Protein AF-A0A558CWA3-F1 (afdb_monomer)

Sequence (75 aa):
MRHKLAISIHVPPRRINEIVHGKRAITADTALRLARFFGTSEQFWVNLQARYDLERERDRIATELADIHPLDLAS

pLDDT: mean 92.0, std 9.29, range [55.47, 98.25]

Organism: NCBI:txid2053003

Structure (mmCIF, N/CA/C/O backbone):
data_AF-A0A558CWA3-F1
#
_entry.id   AF-A0A558CWA3-F1
#
loop_
_atom_site.group_PDB
_atom_site.id
_atom_site.type_symbol
_atom_site.label_atom_id
_atom_site.label_alt_id
_atom_site.label_comp_id
_atom_site.label_asym_id
_atom_site.label_entity_id
_atom_site.label_seq_id
_atom_site.pdbx_PDB_ins_code
_atom_site.Cartn_x
_atom_site.Cartn_y
_atom_site.Cartn_z
_atom_site.occupancy
_atom_site.B_iso_or_equiv
_atom_site.auth_seq_id
_atom_site.auth_comp_id
_atom_site.auth_asym_id
_atom_site.auth_atom_id
_atom_site.pdbx_PDB_model_num
ATOM 1 N N . MET A 1 1 ? 6.676 -14.082 -17.050 1.00 63.16 1 MET A N 1
ATOM 2 C CA . MET A 1 1 ? 5.812 -12.903 -16.795 1.00 63.16 1 MET A CA 1
ATOM 3 C C . MET A 1 1 ? 6.480 -11.862 -15.886 1.00 63.16 1 MET A C 1
ATOM 5 O O . MET A 1 1 ? 6.714 -10.758 -16.354 1.00 63.16 1 MET A O 1
ATOM 9 N N . ARG A 1 2 ? 6.881 -12.207 -14.648 1.00 65.06 2 ARG A N 1
ATOM 10 C CA . ARG A 1 2 ? 7.461 -11.260 -13.659 1.00 65.06 2 ARG A CA 1
ATOM 11 C C . ARG A 1 2 ? 8.723 -10.511 -14.131 1.00 65.06 2 ARG A C 1
ATOM 13 O O . ARG A 1 2 ? 8.855 -9.324 -13.869 1.00 65.06 2 ARG A O 1
ATOM 20 N N . HIS A 1 3 ? 9.622 -11.180 -14.861 1.00 67.06 3 HIS A N 1
ATOM 21 C CA . HIS A 1 3 ? 10.847 -10.563 -15.395 1.00 67.06 3 HIS A CA 1
ATOM 22 C C . HIS A 1 3 ? 10.556 -9.514 -16.486 1.00 67.06 3 HIS A C 1
ATOM 24 O O . HIS A 1 3 ? 11.125 -8.430 -16.455 1.00 67.06 3 HIS A O 1
ATOM 30 N N . LYS A 1 4 ? 9.607 -9.803 -17.393 1.00 73.94 4 LYS A N 1
ATOM 31 C CA . LYS A 1 4 ? 9.160 -8.857 -18.431 1.00 73.94 4 LYS A CA 1
ATOM 32 C C . LYS A 1 4 ? 8.524 -7.611 -17.803 1.00 73.94 4 LYS A C 1
ATOM 34 O O . LYS A 1 4 ? 8.915 -6.511 -18.154 1.00 73.94 4 LYS A O 1
ATOM 39 N N . LEU A 1 5 ? 7.641 -7.790 -16.812 1.00 77.62 5 LEU A N 1
ATOM 40 C CA . LEU A 1 5 ? 7.039 -6.680 -16.060 1.00 77.62 5 LEU A CA 1
ATOM 41 C C . LEU A 1 5 ? 8.103 -5.787 -15.403 1.00 77.62 5 LEU A C 1
ATOM 43 O O . LEU A 1 5 ? 8.056 -4.573 -15.548 1.00 77.62 5 LEU A O 1
ATOM 47 N N . ALA A 1 6 ? 9.074 -6.381 -14.705 1.00 75.00 6 ALA A N 1
ATOM 48 C CA . ALA A 1 6 ? 10.109 -5.623 -14.007 1.00 75.00 6 ALA A CA 1
ATOM 49 C C . ALA A 1 6 ? 10.953 -4.754 -14.954 1.00 75.00 6 ALA A C 1
ATOM 51 O O . ALA A 1 6 ? 11.173 -3.577 -14.670 1.00 75.00 6 ALA A O 1
ATOM 52 N N . ILE A 1 7 ? 11.357 -5.317 -16.099 1.00 77.81 7 ILE A N 1
ATOM 53 C CA . ILE A 1 7 ? 12.074 -4.584 -17.149 1.00 77.81 7 ILE A CA 1
ATOM 54 C C . ILE A 1 7 ? 11.200 -3.451 -17.692 1.00 77.81 7 ILE A C 1
ATOM 56 O O . ILE A 1 7 ? 11.647 -2.309 -17.742 1.00 77.81 7 ILE A O 1
ATOM 60 N N . SER A 1 8 ? 9.942 -3.737 -18.035 1.00 81.50 8 SER A N 1
ATOM 61 C CA . SER A 1 8 ? 9.037 -2.743 -18.618 1.00 81.50 8 SER A CA 1
ATOM 62 C C . SER A 1 8 ? 8.734 -1.563 -17.694 1.00 81.50 8 SER A C 1
ATOM 64 O O . SER A 1 8 ? 8.456 -0.470 -18.182 1.00 81.50 8 SER A O 1
ATOM 66 N N . ILE A 1 9 ? 8.815 -1.749 -16.374 1.00 86.62 9 ILE A N 1
ATOM 67 C CA . ILE A 1 9 ? 8.593 -0.668 -15.403 1.00 86.62 9 ILE A CA 1
ATOM 68 C C . ILE A 1 9 ? 9.885 -0.103 -14.795 1.00 86.62 9 ILE A C 1
ATOM 70 O O . ILE A 1 9 ? 9.835 0.704 -13.862 1.00 86.62 9 ILE A O 1
ATOM 74 N N . HIS A 1 10 ? 11.040 -0.483 -15.351 1.00 89.19 10 HIS A N 1
ATOM 75 C CA . HIS A 1 10 ? 12.368 0.001 -14.969 1.00 89.19 10 HIS A CA 1
ATOM 76 C C . HIS A 1 10 ? 12.692 -0.217 -13.481 1.00 89.19 10 HIS A C 1
ATOM 78 O O . HIS A 1 10 ? 13.196 0.679 -12.802 1.00 89.19 10 HIS A O 1
ATOM 84 N N . VAL A 1 11 ? 12.386 -1.406 -12.952 1.00 90.88 11 VAL A N 1
ATOM 85 C CA . VAL A 1 11 ? 12.754 -1.805 -11.583 1.00 90.88 11 VAL A CA 1
ATOM 86 C C . VAL A 1 11 ? 13.461 -3.161 -11.579 1.00 90.88 11 VAL A C 1
ATOM 88 O O . VAL A 1 11 ? 13.216 -3.989 -12.457 1.00 90.88 11 VAL A O 1
ATOM 91 N N . PRO A 1 12 ? 14.300 -3.458 -10.571 1.00 91.56 12 PRO A N 1
ATOM 92 C CA . PRO A 1 12 ? 14.918 -4.775 -10.462 1.00 91.56 12 PRO A CA 1
ATOM 93 C C . PRO A 1 12 ? 13.858 -5.893 -10.363 1.00 91.56 12 PRO A C 1
ATOM 95 O O . PRO A 1 12 ? 12.934 -5.767 -9.553 1.00 91.56 12 PRO A O 1
ATOM 98 N N . PRO A 1 13 ? 14.000 -7.031 -11.076 1.00 90.12 13 PRO A N 1
ATOM 99 C CA . PRO A 1 13 ? 13.071 -8.166 -10.984 1.00 90.12 13 PRO A CA 1
ATOM 100 C C . PRO A 1 13 ? 12.834 -8.681 -9.565 1.00 90.12 13 PRO A C 1
ATOM 102 O O . PRO A 1 13 ? 11.734 -9.128 -9.237 1.00 90.12 13 PRO A O 1
ATOM 105 N N . ARG A 1 14 ? 13.849 -8.563 -8.701 1.00 93.00 14 ARG A N 1
ATOM 106 C CA . ARG A 1 14 ? 13.749 -8.882 -7.276 1.00 93.00 14 ARG A CA 1
ATOM 107 C C . ARG A 1 14 ? 12.666 -8.062 -6.571 1.00 93.00 14 ARG A C 1
ATOM 109 O O . ARG A 1 14 ? 11.938 -8.628 -5.769 1.00 93.00 14 ARG A O 1
ATOM 116 N N . ARG A 1 15 ? 12.502 -6.777 -6.911 1.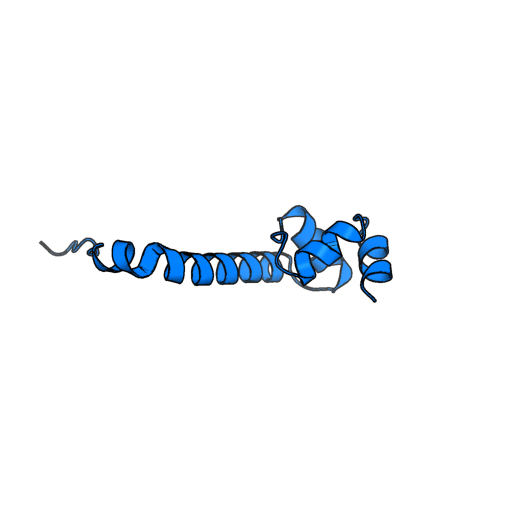00 93.81 15 ARG A N 1
ATOM 117 C CA . ARG A 1 15 ? 11.472 -5.908 -6.319 1.00 93.81 15 ARG A CA 1
ATOM 118 C C . ARG A 1 15 ? 10.073 -6.467 -6.580 1.00 93.81 15 ARG A C 1
ATOM 120 O O . ARG A 1 15 ? 9.299 -6.625 -5.646 1.00 93.81 15 ARG A O 1
ATOM 127 N N . ILE A 1 16 ? 9.779 -6.821 -7.833 1.00 93.12 16 ILE A N 1
ATOM 128 C CA . ILE A 1 16 ? 8.493 -7.427 -8.215 1.00 93.12 16 ILE A CA 1
ATOM 129 C C . ILE A 1 16 ? 8.305 -8.789 -7.554 1.00 93.12 16 ILE A C 1
ATOM 131 O O . ILE A 1 16 ? 7.209 -9.111 -7.111 1.00 93.12 16 ILE A O 1
ATOM 135 N N . ASN A 1 17 ? 9.368 -9.589 -7.462 1.00 91.81 17 ASN A N 1
ATOM 136 C CA . ASN A 1 17 ? 9.313 -10.874 -6.778 1.00 91.81 17 ASN A CA 1
ATOM 137 C C . ASN A 1 17 ? 8.958 -10.699 -5.290 1.00 91.81 17 ASN A C 1
ATOM 139 O O . ASN A 1 17 ? 8.058 -11.372 -4.803 1.00 91.81 17 ASN A O 1
ATOM 143 N N . GLU A 1 18 ? 9.601 -9.766 -4.591 1.00 95.44 18 GLU A N 1
ATOM 144 C CA . GLU A 1 18 ? 9.311 -9.480 -3.185 1.00 95.44 18 GLU A CA 1
ATOM 145 C C . GLU A 1 18 ? 7.876 -8.969 -2.987 1.00 95.44 18 GLU A C 1
ATOM 147 O O . GLU A 1 18 ? 7.215 -9.429 -2.062 1.00 95.44 18 GLU A O 1
ATOM 152 N N . ILE A 1 19 ? 7.367 -8.105 -3.874 1.00 94.25 19 ILE A N 1
ATOM 153 C CA . ILE A 1 19 ? 5.975 -7.617 -3.820 1.00 94.25 19 ILE A CA 1
ATOM 154 C C . ILE A 1 19 ? 4.979 -8.767 -4.008 1.00 94.25 19 ILE A C 1
ATOM 156 O O . ILE A 1 19 ? 4.059 -8.921 -3.214 1.00 94.25 19 ILE A O 1
ATOM 160 N N . VAL A 1 20 ? 5.185 -9.622 -5.016 1.00 91.44 20 VAL A N 1
ATOM 161 C CA . VAL A 1 20 ? 4.294 -10.766 -5.295 1.00 91.44 20 VAL A CA 1
ATOM 162 C C . VAL A 1 20 ? 4.245 -11.764 -4.132 1.00 91.44 20 VAL A C 1
ATOM 164 O O . VAL A 1 20 ? 3.227 -12.418 -3.943 1.00 91.44 20 VAL A O 1
ATOM 167 N N . HIS A 1 21 ? 5.318 -11.880 -3.345 1.00 93.62 21 HIS A N 1
ATOM 168 C CA . HIS A 1 21 ? 5.352 -12.740 -2.156 1.00 93.62 21 HIS A CA 1
ATOM 169 C C . HIS A 1 21 ? 5.038 -11.989 -0.852 1.00 93.62 21 HIS A C 1
ATOM 171 O O . HIS A 1 21 ? 5.324 -12.516 0.220 1.00 93.62 21 HIS A O 1
ATOM 177 N N . GLY A 1 22 ? 4.535 -10.750 -0.916 1.00 92.25 22 GLY A N 1
ATOM 178 C CA . GLY A 1 22 ? 4.202 -9.950 0.270 1.00 92.25 22 GLY A CA 1
ATOM 179 C C . GLY A 1 22 ? 5.403 -9.568 1.147 1.00 92.25 22 GLY A C 1
ATOM 180 O O . GLY A 1 22 ? 5.233 -9.120 2.275 1.00 92.25 22 GLY A O 1
ATOM 181 N N . LYS A 1 23 ? 6.636 -9.734 0.649 1.00 95.44 23 LYS A N 1
ATOM 182 C CA . LYS A 1 23 ? 7.886 -9.415 1.365 1.00 95.44 23 LYS A CA 1
ATOM 183 C C . LYS A 1 23 ? 8.274 -7.940 1.259 1.00 95.44 23 LYS A C 1
ATOM 185 O O . LYS A 1 23 ? 9.192 -7.497 1.943 1.00 95.44 23 LYS A O 1
ATOM 190 N N . ARG A 1 24 ? 7.625 -7.192 0.366 1.00 96.12 24 ARG A N 1
ATOM 191 C CA . ARG A 1 24 ? 7.845 -5.760 0.152 1.00 96.12 24 ARG A CA 1
ATOM 192 C C . ARG A 1 24 ? 6.514 -5.076 -0.13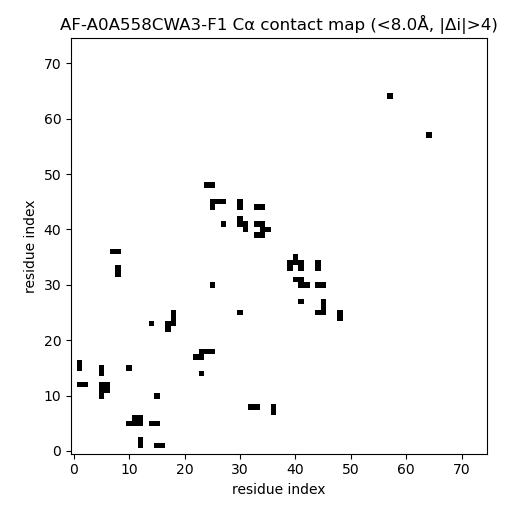1 1.00 96.12 24 ARG A C 1
ATOM 194 O O . ARG A 1 24 ? 5.777 -5.524 -1.003 1.00 96.12 24 ARG A O 1
ATOM 201 N N . ALA A 1 25 ? 6.271 -3.967 0.558 1.00 97.06 25 ALA A N 1
ATOM 202 C CA . ALA A 1 25 ? 5.123 -3.105 0.317 1.00 97.06 25 ALA A CA 1
ATOM 203 C C . ALA A 1 25 ? 5.234 -2.348 -1.018 1.00 97.06 25 ALA A C 1
ATOM 205 O O . ALA A 1 25 ? 6.329 -2.013 -1.488 1.00 97.06 25 ALA A O 1
ATOM 206 N N . ILE A 1 26 ? 4.086 -2.033 -1.608 1.00 97.38 26 ILE A N 1
ATOM 207 C CA . ILE A 1 26 ? 3.976 -1.132 -2.750 1.00 97.38 26 ILE A CA 1
ATOM 208 C C . ILE A 1 26 ? 4.160 0.307 -2.257 1.00 97.38 26 ILE A C 1
ATOM 210 O O . ILE A 1 26 ? 3.334 0.850 -1.534 1.00 97.38 26 ILE A O 1
ATOM 214 N N . THR A 1 27 ? 5.256 0.939 -2.671 1.00 96.94 27 THR A N 1
ATOM 215 C CA . THR A 1 27 ? 5.517 2.365 -2.423 1.00 96.94 27 THR A CA 1
ATOM 216 C C . THR A 1 27 ? 4.838 3.250 -3.470 1.00 96.94 27 THR A C 1
ATOM 218 O O . THR A 1 27 ? 4.469 2.763 -4.539 1.00 96.94 27 THR A O 1
ATOM 221 N N . ALA A 1 28 ? 4.771 4.567 -3.237 1.00 97.44 28 ALA A N 1
ATOM 222 C CA . ALA A 1 28 ? 4.277 5.530 -4.229 1.00 97.44 28 ALA A CA 1
ATOM 223 C C . ALA A 1 28 ? 5.033 5.457 -5.579 1.00 97.44 28 ALA A C 1
ATOM 225 O O . ALA A 1 28 ? 4.399 5.408 -6.630 1.00 97.44 28 ALA A O 1
ATOM 226 N N . ASP A 1 29 ? 6.373 5.344 -5.568 1.00 97.12 29 ASP A N 1
ATOM 227 C CA . ASP A 1 29 ? 7.185 5.117 -6.788 1.00 97.12 29 ASP A CA 1
ATOM 228 C C . ASP A 1 29 ? 6.731 3.860 -7.543 1.00 97.12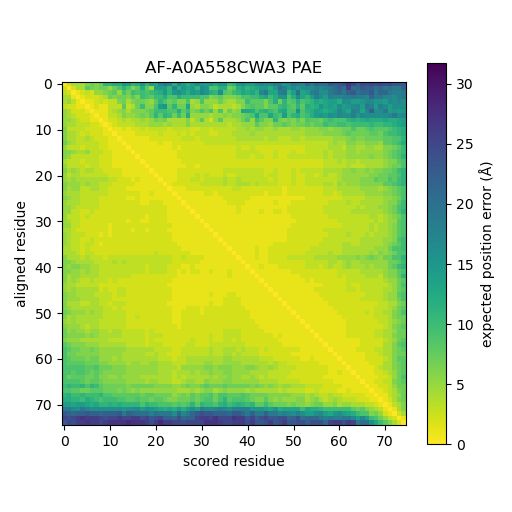 29 ASP A C 1
ATOM 230 O O . ASP A 1 29 ? 6.578 3.865 -8.763 1.00 97.12 29 ASP A O 1
ATOM 234 N N . THR A 1 30 ? 6.476 2.775 -6.812 1.00 96.56 30 THR A N 1
ATOM 235 C CA . THR A 1 30 ? 6.034 1.518 -7.417 1.00 96.56 30 THR A CA 1
ATOM 236 C C . THR A 1 30 ? 4.605 1.636 -7.954 1.00 96.56 30 THR A C 1
ATOM 238 O O . THR A 1 30 ? 4.336 1.154 -9.052 1.00 96.56 30 THR A O 1
ATOM 241 N N . ALA A 1 31 ? 3.711 2.315 -7.234 1.00 97.62 31 ALA A N 1
ATOM 242 C CA . ALA A 1 31 ? 2.337 2.567 -7.656 1.00 97.62 31 ALA A CA 1
ATOM 243 C C . ALA A 1 31 ? 2.273 3.367 -8.966 1.00 97.62 31 ALA A C 1
ATOM 245 O O . ALA A 1 31 ? 1.584 2.943 -9.890 1.00 97.62 31 ALA A O 1
ATOM 246 N N . LEU A 1 32 ? 3.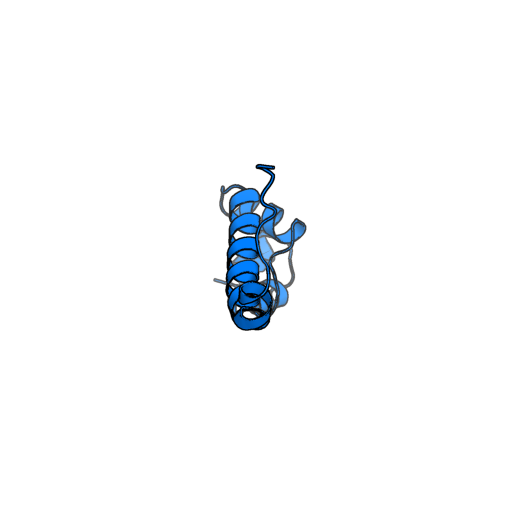046 4.453 -9.095 1.00 98.12 32 LEU A N 1
ATOM 247 C CA . LEU A 1 32 ? 3.127 5.256 -10.326 1.00 98.12 32 LEU A CA 1
ATOM 248 C C . LEU A 1 32 ? 3.602 4.424 -11.526 1.00 98.12 32 LEU A C 1
ATOM 250 O O . LEU A 1 32 ? 3.056 4.514 -12.627 1.00 98.12 32 LEU A O 1
ATOM 254 N N . ARG A 1 33 ? 4.605 3.567 -11.311 1.00 96.88 33 ARG A N 1
ATOM 255 C CA . ARG A 1 33 ? 5.153 2.675 -12.342 1.00 96.88 33 ARG A CA 1
ATOM 256 C C . ARG A 1 33 ? 4.151 1.617 -12.794 1.00 96.88 33 ARG A C 1
ATOM 258 O O . ARG A 1 33 ? 4.004 1.386 -13.993 1.00 96.88 33 ARG A O 1
ATOM 265 N N . LEU A 1 34 ? 3.465 0.980 -11.846 1.00 95.81 34 LEU A N 1
ATOM 266 C CA . LEU A 1 34 ? 2.436 -0.017 -12.135 1.00 95.81 34 LEU A CA 1
ATOM 267 C C . LEU A 1 34 ? 1.227 0.623 -12.827 1.00 95.81 34 LEU A C 1
ATOM 269 O O . LEU A 1 34 ? 0.752 0.078 -13.818 1.00 95.81 34 LEU A O 1
ATOM 273 N N . ALA A 1 35 ? 0.790 1.797 -12.369 1.00 96.81 35 ALA A N 1
ATOM 274 C CA . ALA A 1 35 ? -0.284 2.577 -12.979 1.00 96.81 35 ALA A CA 1
ATOM 275 C C . ALA A 1 35 ? 0.006 2.893 -14.448 1.00 96.81 35 ALA A C 1
ATOM 277 O O . ALA A 1 35 ? -0.784 2.555 -15.332 1.00 96.81 35 ALA A O 1
ATOM 278 N N . ARG A 1 36 ? 1.197 3.440 -14.729 1.00 96.56 36 ARG A N 1
ATOM 279 C CA . ARG A 1 36 ? 1.630 3.743 -16.097 1.00 96.56 36 ARG A CA 1
ATOM 280 C C . ARG A 1 36 ? 1.682 2.502 -16.987 1.00 96.56 36 ARG A C 1
ATOM 282 O O . ARG A 1 36 ? 1.347 2.599 -18.163 1.00 96.56 36 ARG A O 1
ATOM 289 N N . PHE A 1 37 ? 2.121 1.365 -16.450 1.00 93.81 37 PHE A N 1
ATOM 290 C CA . PHE A 1 37 ? 2.268 0.129 -17.218 1.00 93.81 37 PHE A CA 1
ATOM 291 C C . PHE A 1 37 ? 0.938 -0.581 -17.489 1.00 93.81 37 PHE A C 1
ATOM 293 O O . PHE A 1 37 ? 0.727 -1.073 -18.593 1.00 93.81 37 PHE A O 1
ATOM 300 N N . PHE A 1 38 ? 0.049 -0.639 -16.498 1.00 94.50 38 PHE A N 1
ATOM 301 C CA . PHE A 1 38 ? -1.223 -1.359 -16.592 1.00 94.50 38 PHE A CA 1
ATOM 302 C C . PHE A 1 38 ? -2.401 -0.489 -17.046 1.00 94.50 38 PHE A C 1
ATOM 304 O O . PHE A 1 38 ? -3.491 -1.017 -17.237 1.00 94.50 38 PHE A O 1
ATOM 311 N N . GLY A 1 39 ? -2.207 0.823 -17.219 1.00 96.38 39 GLY A N 1
ATOM 312 C CA . GLY A 1 39 ? -3.294 1.743 -17.564 1.00 96.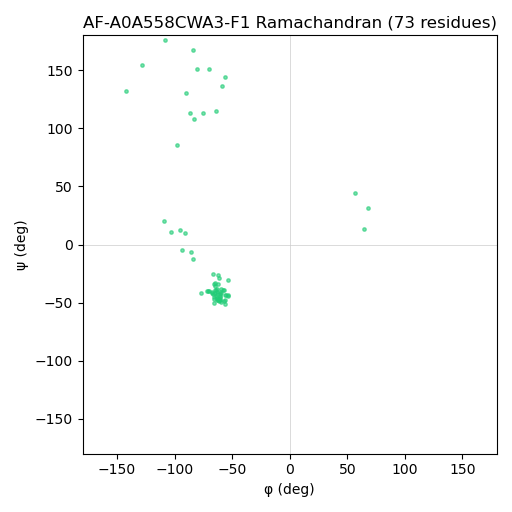38 39 GLY A CA 1
ATOM 313 C C . GLY A 1 39 ? -4.312 1.902 -16.432 1.00 96.38 39 GLY A C 1
ATOM 314 O O . GLY A 1 39 ? -5.498 2.082 -16.687 1.00 96.38 39 GLY A O 1
ATOM 315 N N . THR A 1 40 ? -3.858 1.793 -15.182 1.00 97.75 40 THR A N 1
ATOM 316 C CA . THR A 1 40 ? -4.689 1.948 -13.976 1.00 97.75 40 THR A CA 1
ATOM 317 C C . THR A 1 40 ? -4.340 3.258 -13.269 1.00 97.75 40 THR A C 1
ATOM 319 O O . THR A 1 40 ? -3.385 3.930 -13.648 1.00 97.75 40 THR A O 1
ATOM 322 N N . SER A 1 41 ? -5.056 3.607 -12.197 1.00 98.06 41 SER A N 1
ATOM 323 C CA . SER A 1 41 ? -4.638 4.706 -11.319 1.00 98.06 41 SER A CA 1
ATOM 324 C C . SER A 1 41 ? -3.561 4.261 -10.326 1.00 98.06 41 SER A C 1
ATOM 326 O O . SER A 1 41 ? -3.502 3.102 -9.912 1.00 98.06 41 SER A O 1
ATOM 328 N N . GLU A 1 42 ? -2.706 5.186 -9.908 1.00 97.44 42 GLU A N 1
ATOM 329 C CA . GLU A 1 42 ? -1.762 5.015 -8.803 1.00 97.44 42 GLU A CA 1
ATOM 330 C C . GLU A 1 42 ? -2.498 4.863 -7.468 1.00 97.44 42 GLU A C 1
ATOM 332 O O . GLU A 1 42 ? -2.102 4.052 -6.628 1.00 97.44 42 GLU A O 1
ATOM 337 N N . GLN A 1 43 ? -3.634 5.554 -7.316 1.00 98.25 43 GLN A N 1
ATOM 338 C CA . GLN A 1 43 ? -4.479 5.466 -6.129 1.00 98.25 43 GLN A CA 1
ATOM 339 C C . GLN A 1 43 ? -5.029 4.051 -5.922 1.00 98.25 43 GLN A C 1
ATOM 341 O O 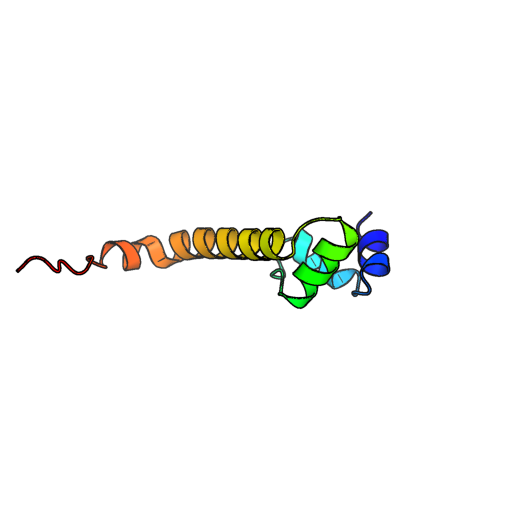. GLN A 1 43 ? -5.154 3.609 -4.784 1.00 98.25 43 GLN A O 1
ATOM 346 N N . PHE A 1 44 ? -5.314 3.307 -6.999 1.00 97.75 44 PHE A N 1
ATOM 347 C CA . PHE A 1 44 ? -5.707 1.899 -6.903 1.00 97.75 44 PHE A CA 1
ATOM 348 C C . PHE A 1 44 ? -4.652 1.073 -6.151 1.00 97.75 44 PHE A C 1
ATOM 350 O O . PHE A 1 44 ? -4.982 0.346 -5.215 1.00 97.75 44 PHE A O 1
ATOM 357 N N . TRP A 1 45 ? -3.378 1.233 -6.515 1.00 97.75 45 TRP A N 1
ATOM 358 C CA . TRP A 1 45 ? -2.268 0.497 -5.911 1.00 97.75 45 TRP A CA 1
ATOM 359 C C . TRP A 1 45 ? -1.978 0.939 -4.475 1.00 97.75 45 TRP A C 1
ATOM 361 O O . TRP A 1 45 ? -1.738 0.094 -3.614 1.00 97.75 45 TRP A O 1
ATOM 371 N N . VAL A 1 46 ? -2.042 2.244 -4.199 1.00 97.88 46 VAL A N 1
ATOM 372 C CA . VAL A 1 46 ? -1.883 2.779 -2.836 1.00 97.88 46 VAL A CA 1
ATOM 373 C C . VAL A 1 46 ? -3.007 2.289 -1.927 1.00 97.88 46 VAL A C 1
ATOM 375 O O . VAL A 1 46 ? -2.743 1.823 -0.823 1.00 97.88 46 VAL A O 1
ATOM 378 N N . ASN A 1 47 ? -4.254 2.318 -2.399 1.00 98.00 47 ASN A N 1
ATOM 379 C CA . ASN A 1 47 ? -5.398 1.837 -1.628 1.00 98.00 47 ASN A CA 1
ATOM 380 C C . ASN A 1 47 ? -5.317 0.328 -1.373 1.00 98.00 47 ASN A C 1
ATOM 382 O O . ASN A 1 47 ? -5.713 -0.124 -0.302 1.00 98.00 47 ASN A O 1
ATOM 386 N N . LEU A 1 48 ? -4.805 -0.453 -2.330 1.00 97.00 48 LEU A N 1
ATOM 387 C CA . LEU A 1 48 ? -4.562 -1.882 -2.136 1.00 97.00 48 LEU A CA 1
ATOM 388 C C . LEU A 1 48 ? -3.557 -2.123 -1.002 1.00 97.00 48 LEU A C 1
ATOM 390 O O . LEU A 1 48 ? -3.829 -2.930 -0.116 1.00 97.00 48 LEU A O 1
ATOM 394 N N . GLN A 1 49 ? -2.434 -1.398 -1.007 1.00 97.75 49 GLN A N 1
ATOM 395 C CA . GLN A 1 49 ? -1.427 -1.496 0.050 1.00 97.75 49 GLN A CA 1
ATOM 396 C C . GLN A 1 49 ? -1.998 -1.074 1.409 1.00 97.75 49 GLN A C 1
ATOM 398 O O . GLN A 1 49 ? -1.880 -1.819 2.375 1.00 97.75 49 GLN A O 1
ATOM 403 N N . ALA A 1 50 ? -2.689 0.067 1.463 1.00 97.88 50 ALA A N 1
ATOM 404 C CA . ALA A 1 50 ? -3.287 0.575 2.693 1.00 97.88 50 A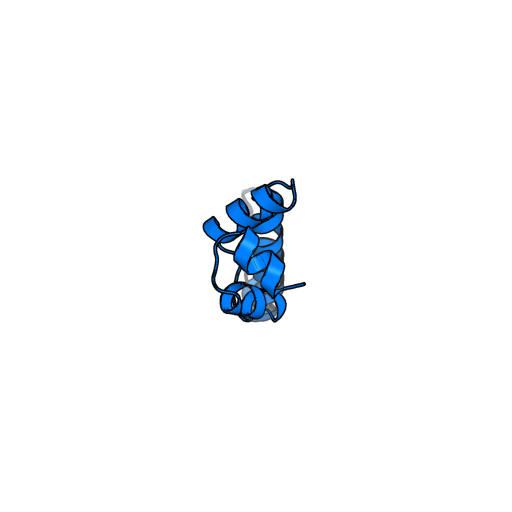LA A CA 1
ATOM 405 C C . ALA A 1 50 ? -4.320 -0.397 3.282 1.00 97.88 50 ALA A C 1
ATOM 407 O O . ALA A 1 50 ? -4.343 -0.601 4.489 1.00 97.88 50 ALA A O 1
ATOM 408 N N . ARG A 1 51 ? -5.158 -1.031 2.448 1.00 97.81 51 ARG A N 1
ATOM 409 C CA . ARG A 1 51 ? -6.123 -2.045 2.909 1.00 97.81 51 ARG A CA 1
ATOM 410 C C . ARG A 1 51 ? -5.427 -3.252 3.527 1.00 97.81 51 ARG A C 1
ATOM 412 O O . ARG A 1 51 ? -5.819 -3.662 4.611 1.00 97.81 51 ARG A O 1
ATOM 419 N N . TYR A 1 52 ? -4.400 -3.777 2.860 1.00 96.06 52 TYR A N 1
ATOM 420 C CA . TYR A 1 52 ? -3.615 -4.897 3.377 1.00 96.06 52 TYR A CA 1
ATOM 421 C C . TYR A 1 52 ? -2.944 -4.552 4.713 1.00 96.06 52 TYR A C 1
ATOM 423 O O . TYR A 1 52 ? -3.013 -5.333 5.659 1.00 96.06 52 TYR A O 1
ATOM 431 N N . ASP A 1 53 ? -2.334 -3.368 4.808 1.00 96.56 53 ASP A N 1
ATOM 432 C CA . ASP A 1 53 ? -1.674 -2.920 6.036 1.00 96.56 53 ASP A CA 1
ATOM 433 C C . ASP A 1 53 ? -2.686 -2.724 7.173 1.00 96.56 53 ASP A C 1
ATOM 435 O O . ASP A 1 53 ? -2.432 -3.161 8.292 1.00 96.56 53 ASP A O 1
ATOM 439 N N . LEU A 1 54 ? -3.856 -2.143 6.886 1.00 98.06 54 LEU A N 1
ATOM 440 C CA . LEU A 1 54 ? -4.939 -1.975 7.858 1.00 98.06 54 LEU A CA 1
ATOM 441 C C . LEU A 1 54 ? -5.500 -3.308 8.359 1.00 98.06 54 LEU A C 1
ATOM 443 O O . LEU A 1 54 ? -5.786 -3.422 9.544 1.00 98.06 54 LEU A O 1
ATOM 447 N N . GLU A 1 55 ? -5.700 -4.288 7.480 1.00 97.06 55 GLU A N 1
ATOM 448 C CA . GLU A 1 55 ? -6.203 -5.615 7.854 1.00 97.06 55 GLU A CA 1
ATOM 449 C C . GLU A 1 55 ? -5.194 -6.343 8.743 1.00 97.06 55 GLU A C 1
ATOM 451 O O . GLU A 1 55 ? -5.519 -6.747 9.857 1.00 97.06 55 GLU A O 1
ATOM 456 N N . ARG A 1 56 ? -3.931 -6.396 8.308 1.00 96.44 56 ARG A N 1
ATOM 457 C CA . ARG A 1 56 ? -2.856 -7.026 9.075 1.00 96.44 56 ARG A CA 1
ATOM 458 C C . ARG A 1 56 ? -2.648 -6.363 10.435 1.00 96.44 56 ARG A C 1
ATOM 460 O O . ARG A 1 56 ? -2.403 -7.049 11.425 1.00 96.44 56 ARG A O 1
ATOM 467 N N . GLU A 1 57 ? -2.687 -5.036 10.479 1.00 97.81 57 GLU A N 1
ATOM 468 C CA . GLU A 1 57 ? -2.479 -4.301 11.719 1.00 97.81 57 GLU A CA 1
ATOM 469 C C . GLU A 1 57 ? -3.675 -4.445 12.654 1.00 97.81 57 GLU A C 1
ATOM 471 O O . GLU A 1 57 ? -3.480 -4.682 13.840 1.00 97.81 57 GLU A O 1
ATOM 476 N N . ARG A 1 58 ? -4.904 -4.415 12.124 1.00 97.69 58 ARG A N 1
ATOM 477 C CA . ARG A 1 58 ? -6.123 -4.675 12.900 1.00 97.69 58 ARG A CA 1
ATOM 478 C C . ARG A 1 5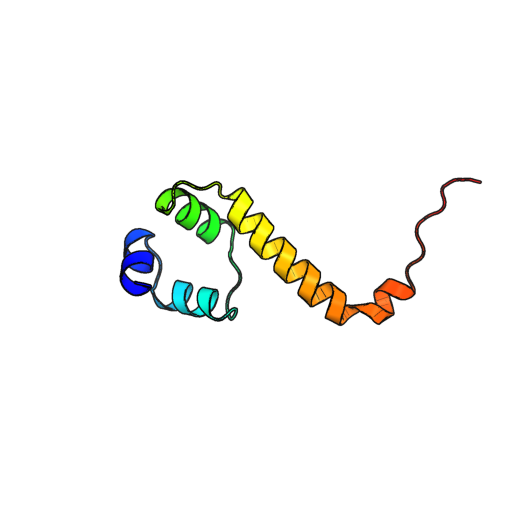8 ? -6.048 -6.008 13.633 1.00 97.69 58 ARG A C 1
ATOM 480 O O . ARG A 1 58 ? -6.378 -6.041 14.812 1.00 97.69 58 ARG A O 1
ATOM 487 N N . ASP A 1 59 ? -5.577 -7.062 12.972 1.00 96.94 59 ASP A N 1
ATOM 488 C CA . ASP A 1 59 ? -5.391 -8.367 13.613 1.00 96.94 59 ASP A CA 1
ATOM 489 C C . ASP A 1 59 ? -4.316 -8.315 14.707 1.00 96.94 59 ASP A C 1
ATOM 491 O O . ASP A 1 59 ? -4.467 -8.917 15.770 1.00 96.94 59 ASP A O 1
ATOM 495 N N . ARG A 1 60 ? -3.230 -7.568 14.473 1.00 98.06 60 ARG A N 1
ATOM 496 C CA . ARG A 1 60 ? -2.108 -7.439 15.412 1.00 98.06 60 ARG A CA 1
ATOM 497 C C . ARG A 1 60 ? -2.490 -6.697 16.694 1.00 98.06 60 ARG A C 1
ATOM 499 O O . ARG A 1 60 ? -2.028 -7.088 17.762 1.00 98.06 60 ARG A O 1
ATOM 506 N N . ILE A 1 61 ? -3.276 -5.627 16.580 1.00 97.56 61 ILE A N 1
ATOM 507 C CA . ILE A 1 61 ? -3.637 -4.738 17.697 1.00 97.56 61 ILE A CA 1
ATOM 508 C C . ILE A 1 61 ? -5.106 -4.876 18.115 1.00 97.56 61 ILE A C 1
ATOM 510 O O . ILE A 1 61 ? -5.651 -3.978 18.748 1.00 97.56 61 ILE A O 1
ATOM 514 N N . ALA A 1 62 ? -5.762 -5.991 17.774 1.00 96.88 62 ALA A N 1
ATOM 515 C CA . ALA A 1 62 ? -7.197 -6.186 17.994 1.00 96.88 62 ALA A CA 1
ATOM 516 C C . ALA A 1 62 ? -7.622 -5.953 19.454 1.00 96.88 62 ALA A C 1
ATOM 518 O O . ALA A 1 62 ? -8.625 -5.286 19.700 1.00 96.88 62 ALA A O 1
ATOM 519 N N . THR A 1 63 ? -6.845 -6.466 20.413 1.00 96.38 63 THR A N 1
ATOM 520 C CA . THR A 1 63 ? -7.108 -6.281 21.848 1.00 96.38 63 THR A CA 1
ATOM 521 C C . THR A 1 63 ? -6.969 -4.818 22.263 1.00 96.38 63 THR A C 1
ATOM 523 O O . THR A 1 63 ? -7.865 -4.287 22.900 1.00 96.38 63 THR A O 1
ATOM 526 N N . GLU A 1 64 ? -5.893 -4.145 21.845 1.00 96.50 64 GLU A N 1
ATOM 527 C CA . GLU A 1 64 ? -5.661 -2.728 22.164 1.00 96.50 64 GLU A CA 1
ATOM 528 C C . GLU A 1 64 ? -6.755 -1.831 21.565 1.00 96.50 64 GLU A C 1
ATOM 530 O O . GLU A 1 64 ? -7.210 -0.893 22.211 1.00 96.50 64 GLU A O 1
ATOM 535 N N . LEU A 1 65 ? -7.221 -2.133 20.346 1.00 96.06 65 LEU A N 1
ATOM 536 C CA . LEU A 1 65 ? -8.322 -1.409 19.705 1.00 96.06 65 LEU A CA 1
ATOM 537 C C . LEU A 1 65 ? -9.653 -1.569 20.447 1.00 96.06 65 LEU A C 1
ATOM 539 O O . LEU A 1 65 ? -10.455 -0.637 20.426 1.00 96.06 65 LEU A O 1
ATOM 543 N N . ALA A 1 66 ? -9.907 -2.721 21.076 1.00 95.44 66 ALA A N 1
ATOM 544 C CA . ALA A 1 66 ? -11.144 -2.967 21.820 1.00 95.44 66 ALA A CA 1
ATOM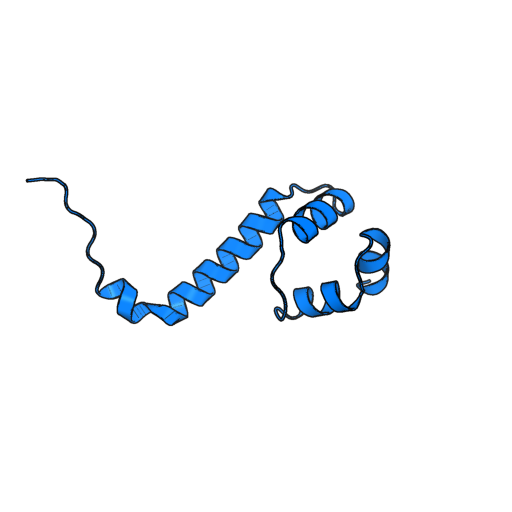 545 C C . ALA A 1 66 ? -11.269 -2.079 23.071 1.00 95.44 66 ALA A C 1
ATOM 547 O O . ALA A 1 66 ? -12.385 -1.766 23.486 1.00 95.44 66 ALA A O 1
ATOM 548 N N . ASP A 1 67 ? -10.136 -1.633 23.617 1.00 96.38 67 ASP A N 1
ATOM 549 C CA . ASP A 1 67 ? -10.069 -0.762 24.793 1.00 96.38 67 ASP A CA 1
ATOM 550 C C . ASP A 1 67 ? -10.187 0.736 24.436 1.00 96.38 67 ASP A C 1
ATOM 552 O O . ASP A 1 67 ? -10.281 1.590 25.321 1.00 96.38 67 ASP A O 1
ATOM 556 N N . ILE A 1 68 ? -10.193 1.093 23.144 1.00 95.06 68 ILE A N 1
ATOM 557 C CA . ILE A 1 68 ? -10.345 2.482 22.695 1.00 95.06 68 ILE A CA 1
ATOM 558 C C . ILE A 1 68 ? -11.829 2.826 22.578 1.00 95.06 68 ILE A C 1
ATOM 560 O O . ILE A 1 68 ? -12.539 2.357 21.686 1.00 95.06 68 ILE A O 1
ATOM 564 N N . HIS A 1 69 ? -12.290 3.730 23.439 1.00 93.06 69 HIS A N 1
ATOM 565 C CA . HIS A 1 69 ? -13.644 4.269 23.375 1.00 93.06 69 HIS A CA 1
ATOM 566 C C . HIS A 1 69 ? -13.696 5.530 22.496 1.00 93.06 69 HIS A C 1
ATOM 568 O O . HIS A 1 69 ? -12.880 6.438 22.685 1.00 93.06 69 HIS A O 1
ATOM 574 N N . PRO A 1 70 ? -14.637 5.620 21.537 1.00 92.75 70 PRO A N 1
ATOM 575 C CA . PRO A 1 70 ? -14.849 6.836 20.763 1.00 92.75 70 PRO A CA 1
ATOM 576 C C . PRO A 1 70 ? -15.137 8.031 21.670 1.00 92.75 70 PRO A C 1
ATOM 578 O O . PRO A 1 70 ? -15.814 7.899 22.689 1.00 92.75 70 PRO A O 1
ATOM 581 N N . LEU A 1 71 ? -14.651 9.206 21.274 1.00 92.62 71 LEU A N 1
ATOM 582 C CA . LEU A 1 71 ? -15.009 10.449 21.946 1.00 92.62 71 LEU A CA 1
ATOM 583 C C . LEU A 1 71 ? -16.511 10.691 21.775 1.00 92.62 71 LEU A C 1
ATOM 585 O O . LEU A 1 71 ? -16.976 10.914 20.656 1.00 92.62 71 LEU A O 1
ATOM 589 N N . ASP A 1 72 ? -17.250 10.660 22.880 1.00 88.19 72 ASP A N 1
ATOM 590 C CA . ASP A 1 72 ? -18.632 11.119 22.911 1.00 88.19 72 ASP A CA 1
ATOM 591 C C . ASP A 1 72 ? -18.631 12.641 23.095 1.00 88.19 72 ASP A C 1
ATOM 593 O O . ASP A 1 72 ? -18.239 13.156 24.142 1.00 88.19 72 ASP A O 1
ATOM 597 N N . LEU A 1 73 ? -18.984 13.373 22.036 1.00 79.69 73 LEU A N 1
ATOM 598 C CA . LEU A 1 73 ? -19.039 14.839 22.042 1.00 79.69 73 LEU A CA 1
ATOM 599 C C . LEU A 1 73 ? -20.427 15.372 22.437 1.00 79.69 73 LEU A C 1
ATOM 601 O O . LEU A 1 73 ? -20.681 16.567 22.293 1.00 79.69 73 LEU A O 1
ATOM 605 N N . ALA A 1 74 ? -21.328 14.511 22.916 1.00 71.19 74 ALA A N 1
ATOM 606 C CA . ALA A 1 74 ? -22.627 14.912 23.439 1.00 71.19 74 ALA A CA 1
ATOM 607 C C . ALA A 1 74 ? -22.591 15.001 24.975 1.00 71.19 74 ALA A C 1
ATOM 609 O O . ALA A 1 74 ? -22.936 14.060 25.688 1.00 71.19 74 ALA A O 1
ATOM 610 N N . SER A 1 75 ? -22.175 16.149 25.506 1.00 55.47 75 SER A N 1
ATOM 611 C CA . SER A 1 75 ? -22.426 16.564 26.896 1.00 55.47 75 SER A CA 1
ATOM 612 C C . SER A 1 75 ? -22.560 18.075 26.971 1.00 55.47 75 SER A C 1
ATOM 614 O O . SER A 1 75 ? -21.669 18.763 26.423 1.00 55.47 75 SER A O 1
#

Mean predicted aligned error: 4.9 Å

Nearest PDB structures (foldseek):
  3trb-assembly1_A  TM=9.575E-01  e=6.586E-06  Coxiella burnetii
  7csy-assembly1_A  TM=9.338E-01  e=1.384E-05  Pseudomonas aeruginosa PAO1
  6lb3-assembly2_H  TM=9.357E-01  e=6.924E-05  Pseudomonas aeruginosa PAO1
  6f8s-assembly1_C  TM=8.627E-01  e=6.508E-05  Pseudomonas putida
  6f8h-assembly2_C-3  TM=9.147E-01  e=1.136E-04  Pseudomonas putida

Secondary structure (DSSP, 8-state):
-HHHHHHHTTS-HHHHHHHHTTSS---HHHHHHHHHHHT--HHHHHHHHHHHHHHHHHHHTHHHHHT--------

Foldseek 3Di:
DLCVLCVQLVHPSVQSVCVVVVNDAQDLSNLVSCCVVVVHHSVVRVVVRVVVVCVVVCVVCVVVVVPDDDDDPPD

InterPro domains:
  IPR001387 Cro/C1-type, helix-turn-helix domain [PF01381] (9-44)
  IPR001387 Cro/C1-type, helix-turn-helix domain [PS50943] (5-45)
  IPR001387 Cro/C1-type, helix-turn-helix domain [cd00093] (4-45)
  IPR010982 Lambda repressor-like, DNA-binding domain superfamily [G3DSA:1.10.260.40] (2-75)
  IPR010982 Lambda repressor-like, DNA-binding domain superfamily [SSF47413] (4-68)
  IPR013430 Toxin-antitoxin system, antidote protein, HigA [PTHR36924] (3-61)
  IPR013430 Toxin-antitoxin system, antidote protein, HigA [TIGR02607] (3-58)

Radius of gyration: 17.46 Å; Cα contacts (8 Å, |Δi|>4): 45; chains: 1; bounding box: 38×30×46 Å

Solvent-accessible surface area (backbone atoms only — not comparable to full-atom values): 4459 Å² total; per-residue (Å²): 110,68,61,60,53,16,58,76,52,75,46,62,45,64,58,53,52,30,38,76,68,69,73,38,82,68,44,71,74,51,19,49,38,49,11,69,73,69,76,50,57,36,65,59,46,47,50,51,40,52,51,53,52,50,53,56,44,47,69,73,43,45,71,68,56,70,74,60,75,80,89,79,86,85,126